Protein AF-A0A2G6CK35-F1 (afdb_monomer)

Mean predicted aligned error: 4.5 Å

Secondary structure (DSSP, 8-state):
--HHHHHHHHHHHHHHHHT---PPP-TTSEEEEEETTEEEEEEEEGGGTEEEEE----PPPSS-HHHHHHHHHHHHHH--

Foldseek 3Di:
DAPQVVVQVVQCVVCVVVVFDWDRQDPQQWTWGDDPPWIWIWHQPRVVRDIDIDIDDDDQDPPPNVVVVVVVVVCVVPPD

pLDDT: mean 92.0, std 7.68, range [49.09, 96.94]

Radius of gyration: 16.09 Å; Cα contacts (8 Å, |Δi|>4): 75; chains: 1; bounding box: 32×24×42 Å

Sequence (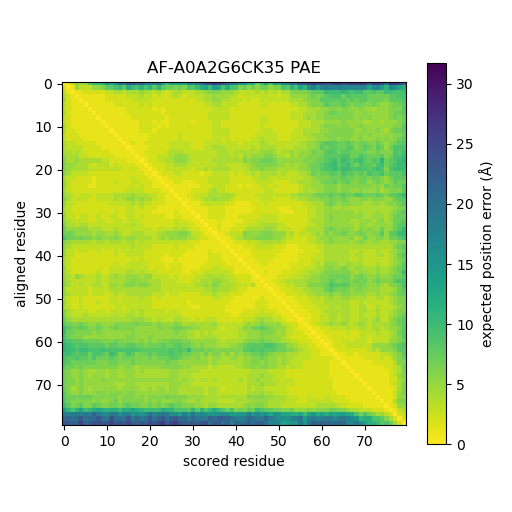80 aa):
MSYRETVNEYLARFGEQVRVSFEPLDEDGYTSVQRGSATIGINVLEAQRVLMFLSPMMPVPAQGQTDLYRKLLELNFLAT

Solvent-accessible surface area (backbone atoms only — not comparable to full-atom values): 4925 Å² total; per-residue (Å²): 132,54,71,66,57,55,48,38,56,48,45,50,57,49,17,66,75,73,74,42,84,60,63,67,59,46,97,82,27,40,33,61,40,78,57,90,94,40,46,40,38,41,37,46,42,71,94,77,72,42,81,45,80,49,58,80,86,70,81,82,61,96,65,66,51,70,63,50,51,51,51,52,54,53,49,58,70,75,74,113

Structure (mmCIF, N/CA/C/O backbone):
data_AF-A0A2G6CK35-F1
#
_entry.id   AF-A0A2G6CK35-F1
#
loop_
_atom_site.group_PDB
_atom_site.id
_atom_site.type_symbol
_atom_site.label_atom_id
_atom_site.label_alt_id
_atom_site.label_comp_id
_atom_site.label_asym_id
_atom_site.label_entity_id
_atom_site.label_seq_id
_atom_site.pdbx_PDB_ins_code
_atom_site.Cartn_x
_atom_site.Cartn_y
_atom_site.Cartn_z
_atom_site.occupancy
_atom_site.B_iso_or_equiv
_atom_site.auth_seq_id
_atom_site.auth_comp_id
_atom_site.auth_asym_id
_atom_site.auth_atom_id
_atom_site.pdbx_PDB_model_num
ATOM 1 N N . MET A 1 1 ? 17.181 -8.980 -16.940 1.00 61.09 1 MET A N 1
ATOM 2 C CA . MET A 1 1 ? 16.165 -8.071 -16.390 1.00 61.09 1 MET A CA 1
ATOM 3 C C . MET A 1 1 ? 16.029 -8.375 -14.913 1.00 61.09 1 MET A C 1
ATOM 5 O O . MET A 1 1 ? 15.834 -9.540 -14.573 1.00 61.09 1 MET A O 1
ATOM 9 N N . SER A 1 2 ? 16.223 -7.382 -14.051 1.00 83.69 2 SER A N 1
ATOM 10 C CA . SER A 1 2 ? 15.928 -7.489 -12.616 1.00 83.69 2 SER A CA 1
ATOM 11 C C . SER A 1 2 ? 14.407 -7.552 -12.404 1.00 83.69 2 SER A C 1
ATOM 13 O O . SER A 1 2 ? 13.622 -7.116 -13.257 1.00 83.69 2 SER A O 1
ATOM 15 N N . TYR A 1 3 ? 13.968 -8.115 -11.273 1.00 88.44 3 TYR A N 1
ATOM 16 C CA . TYR A 1 3 ? 12.548 -8.128 -10.922 1.00 88.44 3 TYR A CA 1
ATOM 17 C C . TYR A 1 3 ? 12.010 -6.699 -10.783 1.00 88.44 3 TYR A C 1
ATOM 19 O O . TYR A 1 3 ? 10.911 -6.429 -11.258 1.00 88.44 3 TYR A O 1
ATOM 27 N N . ARG A 1 4 ? 12.800 -5.762 -10.242 1.00 88.94 4 ARG A N 1
ATOM 28 C CA . ARG A 1 4 ? 12.444 -4.333 -10.178 1.00 88.94 4 ARG A CA 1
ATOM 29 C C . ARG A 1 4 ? 12.203 -3.711 -11.552 1.00 88.94 4 ARG A C 1
ATOM 31 O O . ARG A 1 4 ? 11.206 -3.022 -11.728 1.00 88.94 4 ARG A O 1
ATOM 38 N N . GLU A 1 5 ? 13.051 -3.989 -12.543 1.00 91.31 5 GLU A N 1
ATOM 39 C CA . GLU A 1 5 ? 12.860 -3.486 -13.917 1.00 91.31 5 GLU A CA 1
ATOM 40 C C . GLU A 1 5 ? 11.548 -3.999 -14.523 1.00 91.31 5 GLU A C 1
ATOM 42 O O . GLU A 1 5 ? 10.777 -3.233 -15.098 1.00 91.31 5 GLU A O 1
ATOM 47 N N . THR A 1 6 ? 11.265 -5.288 -14.325 1.00 93.25 6 THR A N 1
ATOM 48 C CA . THR A 1 6 ? 10.030 -5.927 -14.805 1.00 93.25 6 THR A CA 1
ATOM 49 C C . THR A 1 6 ? 8.791 -5.318 -14.141 1.00 93.25 6 THR A C 1
ATOM 51 O O . THR A 1 6 ? 7.785 -5.060 -14.803 1.00 93.25 6 THR A O 1
ATOM 54 N N . VAL A 1 7 ? 8.859 -5.063 -12.829 1.00 93.88 7 VAL A N 1
ATOM 55 C CA . VAL A 1 7 ? 7.767 -4.426 -12.081 1.00 93.88 7 VAL A CA 1
ATOM 56 C C . VAL A 1 7 ? 7.584 -2.972 -12.518 1.00 93.88 7 VAL A C 1
ATOM 58 O O . VAL A 1 7 ? 6.448 -2.566 -12.735 1.00 93.88 7 VAL A O 1
ATOM 61 N N . ASN A 1 8 ? 8.658 -2.207 -12.727 1.00 95.00 8 ASN A N 1
ATOM 62 C CA . ASN A 1 8 ? 8.579 -0.834 -13.240 1.00 95.00 8 ASN A CA 1
ATOM 63 C C . ASN A 1 8 ? 7.898 -0.771 -14.614 1.00 95.00 8 ASN A C 1
ATOM 65 O O . ASN A 1 8 ? 6.994 0.038 -14.817 1.00 95.00 8 ASN A O 1
ATOM 69 N N . GLU A 1 9 ? 8.266 -1.661 -15.538 1.00 95.31 9 GLU A N 1
ATOM 70 C CA . GLU A 1 9 ? 7.619 -1.745 -16.852 1.00 95.31 9 GLU A CA 1
ATOM 71 C C . GLU A 1 9 ? 6.130 -2.109 -16.731 1.00 95.31 9 GLU A C 1
ATOM 73 O O . GLU A 1 9 ? 5.277 -1.602 -17.465 1.00 95.31 9 GLU A O 1
ATOM 78 N N . TYR A 1 10 ? 5.786 -2.996 -15.796 1.00 95.00 10 TYR A N 1
ATOM 79 C CA . TYR A 1 10 ? 4.392 -3.316 -15.510 1.00 95.00 10 TYR A CA 1
ATOM 80 C C . TYR A 1 10 ? 3.627 -2.113 -14.943 1.00 95.00 10 TYR A C 1
ATOM 82 O O . TYR A 1 10 ? 2.545 -1.806 -15.441 1.00 95.00 10 TYR A O 1
ATOM 90 N N . LEU A 1 11 ? 4.178 -1.416 -13.945 1.00 94.69 11 LEU A N 1
ATOM 91 C CA . LEU A 1 11 ? 3.541 -0.255 -13.316 1.00 94.69 11 LEU A CA 1
ATOM 92 C C . LEU A 1 11 ? 3.317 0.882 -14.315 1.00 94.69 11 LEU A C 1
ATOM 94 O O . LEU A 1 11 ? 2.243 1.477 -14.304 1.00 94.69 11 LEU A O 1
ATOM 98 N N . ALA A 1 12 ? 4.270 1.131 -15.216 1.00 94.81 12 ALA A N 1
ATOM 99 C CA . ALA A 1 12 ? 4.115 2.117 -16.283 1.00 94.81 12 ALA A CA 1
ATOM 100 C C . ALA A 1 12 ? 2.920 1.779 -17.195 1.00 94.81 12 ALA A C 1
ATOM 102 O O . ALA A 1 12 ? 2.004 2.587 -17.348 1.00 94.81 12 ALA A O 1
ATOM 103 N N . ARG A 1 13 ? 2.868 0.545 -17.720 1.00 95.69 13 ARG A N 1
ATOM 104 C CA . ARG A 1 13 ? 1.760 0.078 -18.576 1.00 95.69 13 ARG A CA 1
ATOM 105 C C . ARG A 1 13 ? 0.415 0.092 -17.854 1.00 95.69 13 ARG A C 1
ATOM 107 O O . ARG A 1 13 ? -0.596 0.499 -18.421 1.00 95.69 13 ARG A O 1
ATOM 114 N N . PHE A 1 14 ? 0.390 -0.351 -16.600 1.00 94.19 14 PHE A N 1
ATOM 115 C CA . PHE A 1 14 ? -0.821 -0.337 -15.787 1.00 94.19 14 PHE A CA 1
ATOM 116 C C . PHE A 1 14 ? -1.298 1.097 -15.533 1.00 94.19 14 PHE A C 1
ATOM 118 O O . PHE A 1 14 ? -2.488 1.383 -15.660 1.00 94.19 14 PHE A O 1
ATOM 125 N N . GLY A 1 15 ? -0.373 2.012 -15.241 1.00 93.69 15 GLY A N 1
ATOM 126 C CA . GLY A 1 15 ? -0.646 3.431 -15.056 1.00 93.69 15 GLY A CA 1
ATOM 127 C C . GLY A 1 15 ? -1.325 4.084 -16.251 1.00 93.69 15 GLY A C 1
ATOM 128 O O . GLY A 1 15 ? -2.327 4.783 -16.082 1.00 93.69 15 GLY A O 1
ATOM 129 N N . GLU A 1 16 ? -0.865 3.780 -17.464 1.00 94.75 16 GLU A N 1
ATOM 130 C CA . GLU A 1 16 ? -1.517 4.227 -18.700 1.00 94.75 16 GLU A CA 1
ATOM 131 C C . GLU A 1 16 ? -2.967 3.727 -18.798 1.00 94.75 16 GLU A C 1
ATOM 133 O O . GLU A 1 16 ? -3.874 4.500 -19.120 1.00 94.75 16 GLU A O 1
ATOM 138 N N . GLN A 1 17 ? -3.215 2.458 -18.453 1.00 94.56 17 GLN A N 1
ATOM 139 C CA . GLN A 1 17 ? -4.552 1.857 -18.500 1.00 94.56 17 GLN A CA 1
ATOM 140 C C . GLN A 1 17 ? -5.523 2.494 -17.499 1.00 94.56 17 GLN A C 1
ATOM 142 O O . GLN A 1 17 ? -6.679 2.754 -17.838 1.00 94.56 17 GLN A O 1
ATOM 147 N N . VAL A 1 18 ? -5.069 2.761 -16.271 1.00 92.44 18 VAL A N 1
ATOM 148 C CA . VAL A 1 18 ? -5.927 3.304 -15.200 1.00 92.44 18 VAL A CA 1
ATOM 149 C C . VAL A 1 18 ? -5.859 4.828 -15.065 1.00 92.44 18 VAL A C 1
ATOM 151 O O . VAL A 1 18 ? -6.524 5.396 -14.193 1.00 92.44 18 VAL A O 1
ATOM 154 N N . ARG A 1 19 ? -5.105 5.498 -15.949 1.00 91.38 19 ARG A N 1
ATOM 155 C CA . ARG A 1 19 ? -4.853 6.950 -15.959 1.00 91.38 19 ARG A CA 1
ATOM 156 C C . ARG A 1 19 ? -4.279 7.454 -14.635 1.00 91.38 19 ARG A C 1
ATOM 158 O O . ARG A 1 19 ? -4.774 8.420 -14.053 1.00 91.38 19 ARG A O 1
ATOM 165 N N . VAL A 1 20 ? -3.258 6.763 -14.147 1.00 92.25 20 VAL A N 1
ATOM 166 C CA . VAL A 1 20 ? -2.528 7.104 -12.926 1.00 92.25 20 VAL A CA 1
ATOM 167 C C . VAL A 1 20 ? -1.037 7.040 -13.227 1.00 92.25 20 VAL A C 1
ATOM 169 O O . VAL A 1 20 ? -0.568 6.058 -13.787 1.00 92.25 20 VAL A O 1
ATOM 172 N N . SER A 1 21 ? -0.292 8.080 -12.857 1.00 90.56 21 SER A N 1
ATOM 173 C CA . SER A 1 21 ? 1.166 8.063 -12.974 1.00 90.56 21 SER A CA 1
ATOM 174 C C . SER A 1 21 ? 1.766 7.353 -11.766 1.00 90.56 21 SER A C 1
ATOM 176 O O . SER A 1 21 ? 1.413 7.674 -10.631 1.00 90.56 21 SER A O 1
ATOM 178 N N . PHE A 1 22 ? 2.666 6.408 -12.016 1.00 93.75 22 PHE A N 1
ATOM 179 C CA . PHE A 1 22 ? 3.476 5.765 -10.990 1.00 93.75 22 PHE A CA 1
ATOM 180 C C . PHE A 1 22 ? 4.903 6.278 -11.120 1.00 93.75 22 PHE A C 1
ATOM 182 O O . PHE A 1 22 ? 5.475 6.226 -12.209 1.00 93.75 22 PHE A O 1
ATOM 189 N N . GLU A 1 23 ? 5.478 6.748 -10.018 1.00 94.75 23 GLU A N 1
ATOM 190 C CA . GLU A 1 23 ? 6.921 6.964 -9.966 1.00 94.75 23 GLU A CA 1
ATOM 191 C C . GLU A 1 23 ? 7.634 5.603 -10.043 1.00 94.75 23 GLU A C 1
ATOM 193 O O . GLU A 1 23 ? 7.126 4.620 -9.482 1.00 94.75 23 GLU A O 1
ATOM 198 N N . PRO A 1 24 ? 8.793 5.511 -10.716 1.00 94.94 24 PRO A N 1
ATOM 199 C CA . PRO A 1 24 ? 9.602 4.301 -10.697 1.00 94.94 24 PRO A CA 1
ATOM 200 C C . PRO A 1 24 ? 9.960 3.879 -9.267 1.00 94.94 24 PRO A C 1
ATOM 202 O O . PRO A 1 24 ? 10.080 4.714 -8.372 1.00 94.94 24 PRO A O 1
ATOM 205 N N . LEU A 1 25 ? 10.160 2.577 -9.068 1.00 95.69 25 LEU A N 1
ATOM 206 C CA . LEU A 1 25 ? 10.700 2.036 -7.824 1.00 95.69 25 LEU A CA 1
ATOM 207 C C . LEU A 1 25 ? 12.072 2.651 -7.524 1.00 95.69 25 LEU A C 1
ATOM 209 O O . LEU A 1 25 ? 12.927 2.714 -8.412 1.00 95.69 25 LEU A O 1
ATOM 213 N N . ASP A 1 26 ? 12.274 3.052 -6.273 1.00 94.69 26 ASP A N 1
ATOM 214 C CA . ASP A 1 26 ? 13.550 3.549 -5.763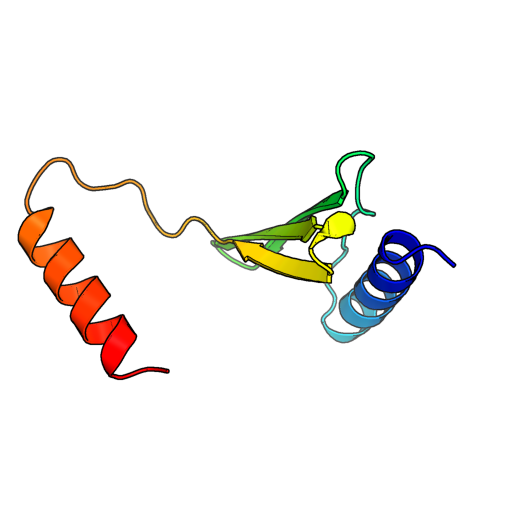 1.00 94.69 26 ASP A CA 1
ATOM 215 C C . ASP A 1 26 ? 14.588 2.424 -5.543 1.00 94.69 26 ASP A C 1
ATOM 217 O O . ASP A 1 26 ? 14.377 1.253 -5.883 1.00 94.69 26 ASP A O 1
ATOM 221 N N . GLU A 1 27 ? 15.746 2.781 -4.978 1.00 91.69 27 GLU A N 1
ATOM 222 C CA . GLU A 1 27 ? 16.851 1.849 -4.709 1.00 91.69 27 GLU A CA 1
ATOM 223 C C . GLU A 1 27 ? 16.485 0.744 -3.704 1.00 91.69 27 GLU A C 1
ATOM 225 O O . GLU A 1 27 ? 17.049 -0.356 -3.761 1.00 91.69 27 GLU A O 1
ATOM 230 N N . ASP A 1 28 ? 15.499 0.985 -2.842 1.00 92.00 28 ASP A N 1
ATOM 231 C CA . ASP A 1 28 ? 14.983 0.017 -1.876 1.00 92.00 28 ASP A CA 1
ATOM 232 C C . ASP A 1 28 ? 13.856 -0.844 -2.471 1.00 92.00 28 ASP A C 1
ATOM 234 O O . ASP A 1 28 ? 13.514 -1.902 -1.936 1.00 92.00 28 ASP A O 1
ATOM 238 N N . GLY A 1 29 ? 13.369 -0.498 -3.664 1.00 94.19 29 GLY A N 1
ATOM 239 C CA . GLY A 1 29 ? 12.290 -1.204 -4.342 1.00 94.19 29 GLY A CA 1
ATOM 240 C C . GLY A 1 29 ? 10.917 -0.747 -3.862 1.00 94.19 29 GLY A C 1
ATOM 241 O O . GLY A 1 29 ? 9.991 -1.559 -3.820 1.00 94.19 29 GLY A O 1
ATOM 242 N N . TYR A 1 30 ? 10.783 0.524 -3.492 1.00 96.31 30 TYR A N 1
ATOM 243 C CA . TYR A 1 30 ? 9.542 1.145 -3.057 1.00 96.31 30 TYR A CA 1
ATOM 244 C C . TYR A 1 30 ? 9.058 2.207 -4.050 1.00 96.31 30 TYR A C 1
ATOM 246 O O . TYR A 1 30 ? 9.833 2.922 -4.677 1.00 96.31 30 TYR A O 1
ATOM 254 N N . THR A 1 31 ? 7.741 2.313 -4.198 1.00 96.69 31 THR A N 1
ATOM 255 C CA . THR A 1 31 ? 7.071 3.471 -4.799 1.00 96.69 31 THR A CA 1
ATOM 256 C C . THR A 1 31 ? 5.712 3.654 -4.136 1.00 96.69 31 THR A C 1
ATOM 258 O O . THR A 1 31 ? 5.221 2.769 -3.430 1.00 96.69 31 THR A O 1
ATOM 261 N N . SER A 1 32 ? 5.070 4.797 -4.345 1.00 95.94 32 SER A N 1
ATOM 262 C CA . SER A 1 32 ? 3.721 5.024 -3.837 1.00 95.94 32 SER A CA 1
ATOM 263 C C . SER A 1 32 ? 2.865 5.812 -4.801 1.00 95.94 32 SER A C 1
ATOM 265 O O . SER A 1 32 ? 3.355 6.584 -5.621 1.00 95.94 32 SER A O 1
ATOM 267 N N . VAL A 1 33 ? 1.559 5.610 -4.683 1.00 95.12 33 VAL A N 1
ATOM 268 C CA . VAL A 1 33 ? 0.571 6.279 -5.512 1.00 95.12 33 VAL A CA 1
ATOM 269 C C . VAL A 1 33 ? -0.616 6.716 -4.670 1.00 95.12 33 VAL A C 1
ATOM 271 O O . VAL A 1 33 ? -1.046 6.009 -3.756 1.00 95.12 33 VAL A O 1
ATOM 274 N N . GLN A 1 34 ? -1.175 7.879 -4.988 1.00 92.94 34 GLN A N 1
ATOM 275 C CA . GLN A 1 34 ? -2.409 8.349 -4.374 1.00 92.94 34 GLN A CA 1
ATOM 276 C C . GLN A 1 34 ? -3.604 8.008 -5.266 1.00 92.94 34 GLN A C 1
ATOM 278 O O . GLN A 1 34 ? -3.634 8.344 -6.452 1.00 92.94 34 GLN A O 1
ATOM 283 N N . ARG A 1 35 ? -4.625 7.368 -4.688 1.00 90.06 35 ARG A N 1
ATOM 284 C CA . ARG A 1 35 ? -5.895 7.091 -5.361 1.00 90.06 35 ARG A CA 1
ATOM 285 C C . ARG A 1 35 ? -7.063 7.530 -4.487 1.00 90.06 35 ARG A C 1
ATOM 287 O O . ARG A 1 35 ? -7.421 6.873 -3.513 1.00 90.06 35 ARG A O 1
ATOM 294 N N . GLY A 1 36 ? -7.679 8.651 -4.861 1.00 89.94 36 GLY A N 1
ATOM 295 C CA . GLY A 1 36 ? -8.703 9.279 -4.027 1.00 89.94 36 GLY A CA 1
ATOM 296 C C . GLY A 1 36 ? -8.107 9.702 -2.683 1.00 89.94 36 GLY A C 1
ATOM 297 O O . GLY A 1 36 ? -7.112 10.423 -2.653 1.00 89.94 36 GLY A O 1
ATOM 298 N N . SER A 1 37 ? -8.696 9.238 -1.581 1.00 90.69 37 SER A N 1
ATOM 299 C CA . SER A 1 37 ? -8.214 9.513 -0.220 1.00 90.69 37 SER A CA 1
ATOM 300 C C . SER A 1 37 ? -7.158 8.526 0.289 1.00 90.69 37 SER A C 1
ATOM 302 O O . SER A 1 37 ? -6.616 8.746 1.367 1.00 90.69 37 SER A O 1
ATOM 304 N N . ALA A 1 38 ? -6.887 7.439 -0.439 1.00 93.31 38 ALA A N 1
ATOM 305 C CA . ALA A 1 38 ? -5.946 6.407 -0.019 1.00 93.31 38 ALA A CA 1
ATOM 306 C C . ALA A 1 38 ? -4.579 6.593 -0.690 1.00 93.31 38 ALA A C 1
ATOM 308 O O . ALA A 1 38 ? -4.492 6.843 -1.895 1.00 93.31 38 ALA A O 1
ATOM 309 N N . THR A 1 39 ? -3.515 6.404 0.085 1.00 94.62 39 THR A N 1
ATOM 310 C CA . THR A 1 39 ? -2.149 6.253 -0.431 1.00 94.62 39 THR A CA 1
ATOM 311 C C . THR A 1 39 ? -1.795 4.776 -0.412 1.00 94.62 39 THR A C 1
ATOM 313 O O . THR A 1 39 ? -1.967 4.115 0.612 1.00 94.62 39 THR A O 1
ATOM 316 N N . ILE A 1 40 ? -1.319 4.251 -1.536 1.00 95.31 40 ILE A N 1
ATOM 317 C CA . ILE A 1 40 ? -0.908 2.857 -1.692 1.00 95.31 40 ILE A CA 1
ATOM 318 C C . ILE A 1 40 ? 0.605 2.845 -1.898 1.00 95.31 40 IL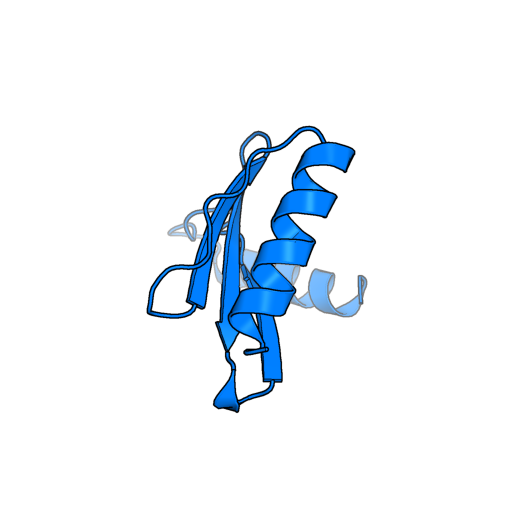E A C 1
ATOM 320 O O . ILE A 1 40 ? 1.096 3.361 -2.899 1.00 95.31 40 ILE A O 1
ATOM 324 N N . GLY A 1 41 ? 1.332 2.268 -0.949 1.00 96.06 41 GLY A N 1
ATOM 325 C CA . GLY A 1 41 ? 2.744 1.932 -1.071 1.00 96.06 41 GLY A CA 1
ATOM 326 C C . GLY A 1 41 ? 2.916 0.562 -1.719 1.00 96.06 41 GLY A C 1
ATOM 327 O O . GLY A 1 41 ? 2.228 -0.396 -1.364 1.00 96.06 41 GLY A O 1
ATOM 328 N N . ILE A 1 42 ? 3.841 0.469 -2.663 1.00 96.06 42 ILE A N 1
ATOM 329 C CA . ILE A 1 42 ? 4.169 -0.734 -3.424 1.00 96.06 42 ILE A CA 1
ATOM 330 C C . ILE A 1 42 ? 5.619 -1.082 -3.104 1.00 96.06 42 ILE A C 1
ATOM 332 O O . ILE A 1 42 ? 6.501 -0.254 -3.296 1.00 96.06 42 ILE A O 1
ATOM 336 N N . ASN A 1 43 ? 5.859 -2.294 -2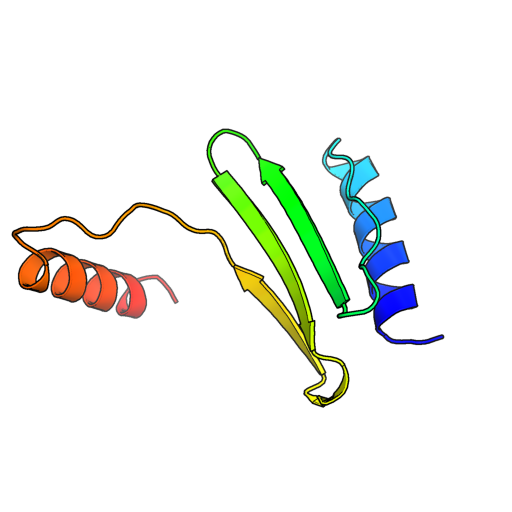.605 1.00 96.06 43 ASN A N 1
ATOM 337 C CA . ASN A 1 43 ? 7.182 -2.776 -2.212 1.00 96.06 43 ASN A CA 1
ATOM 338 C C . ASN A 1 43 ? 7.543 -4.034 -3.004 1.00 96.06 43 ASN A C 1
ATOM 340 O O . ASN A 1 43 ? 6.779 -5.003 -3.019 1.00 96.06 43 ASN A O 1
ATOM 344 N N . VAL A 1 44 ? 8.728 -4.042 -3.606 1.00 95.81 44 VAL A N 1
ATOM 345 C CA . VAL A 1 44 ? 9.321 -5.201 -4.276 1.00 95.81 44 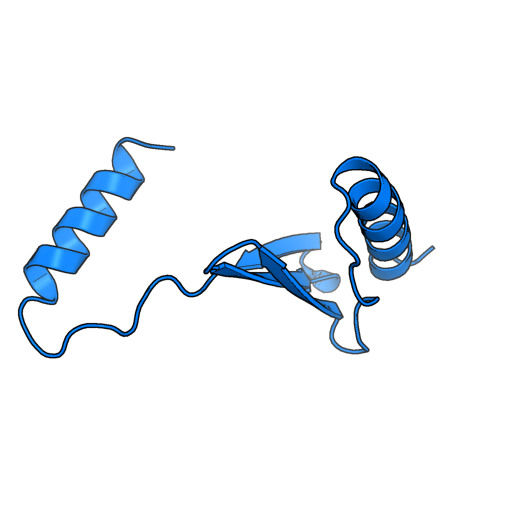VAL A CA 1
ATOM 346 C C . VAL A 1 44 ? 10.411 -5.786 -3.391 1.00 95.81 44 VAL A C 1
ATOM 348 O O . VAL A 1 44 ? 11.548 -5.320 -3.365 1.00 95.81 44 VAL A O 1
ATOM 351 N N . LEU A 1 45 ? 10.064 -6.861 -2.690 1.00 93.38 45 LEU A N 1
ATOM 352 C CA . LEU A 1 45 ? 10.983 -7.620 -1.852 1.00 93.38 45 LEU A CA 1
ATOM 353 C C . LEU A 1 45 ? 11.649 -8.704 -2.710 1.00 93.38 45 LEU A C 1
ATOM 355 O O . LEU A 1 45 ? 11.209 -9.856 -2.734 1.00 93.38 45 LEU A O 1
ATOM 359 N N . GLU A 1 46 ? 12.681 -8.322 -3.473 1.00 90.62 46 GLU A N 1
ATOM 360 C CA . GLU A 1 46 ? 13.304 -9.193 -4.488 1.00 90.62 46 GLU A CA 1
ATOM 361 C C . GLU A 1 46 ? 13.831 -10.511 -3.904 1.00 90.62 46 GLU A C 1
ATOM 363 O O . GLU A 1 46 ? 13.607 -11.576 -4.484 1.00 90.62 46 GLU A O 1
ATOM 368 N N . ALA A 1 47 ? 14.479 -10.463 -2.736 1.00 90.88 47 ALA A N 1
ATOM 369 C CA . ALA A 1 47 ? 15.044 -11.648 -2.088 1.00 90.88 47 ALA A CA 1
ATOM 370 C C . ALA A 1 47 ? 13.966 -12.675 -1.700 1.00 90.88 47 ALA A C 1
ATOM 372 O O . ALA A 1 47 ? 14.196 -13.882 -1.772 1.00 90.88 47 ALA A O 1
ATOM 373 N N . GLN A 1 48 ? 12.777 -12.201 -1.328 1.00 93.56 48 GLN A N 1
ATOM 374 C CA . GLN A 1 48 ? 11.630 -13.022 -0.944 1.00 93.56 48 GLN A CA 1
ATOM 375 C C . GLN A 1 48 ? 10.701 -13.321 -2.129 1.00 93.56 48 GLN A C 1
ATOM 377 O O . GLN A 1 4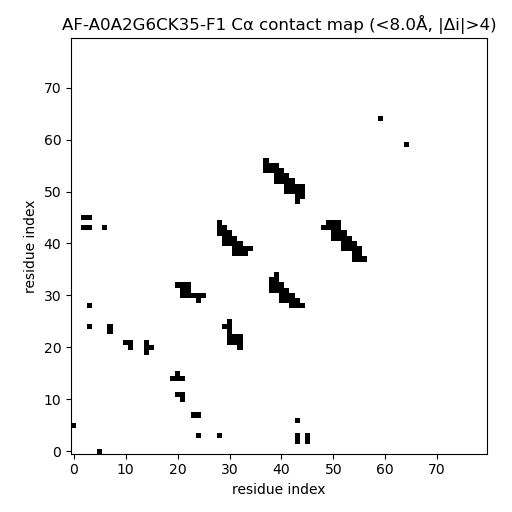8 ? 9.790 -14.132 -1.989 1.00 93.56 48 GLN A O 1
ATOM 382 N N . ARG A 1 49 ? 10.931 -12.695 -3.294 1.00 91.25 49 ARG A N 1
ATOM 383 C CA . ARG A 1 49 ? 10.063 -12.753 -4.483 1.00 91.25 49 ARG A CA 1
ATOM 384 C C . ARG A 1 49 ? 8.616 -12.352 -4.176 1.00 91.25 49 ARG A C 1
ATOM 386 O O . ARG A 1 49 ? 7.676 -12.957 -4.687 1.00 91.25 49 ARG A O 1
ATOM 393 N N . VAL A 1 50 ? 8.445 -11.333 -3.335 1.00 94.19 50 VAL A N 1
ATOM 394 C CA . VAL A 1 50 ? 7.132 -10.821 -2.921 1.00 94.19 50 VAL A CA 1
ATOM 395 C C . VAL A 1 50 ? 6.922 -9.415 -3.476 1.00 94.19 50 VAL A C 1
ATOM 397 O O . VAL A 1 50 ? 7.783 -8.547 -3.333 1.00 94.19 50 VAL A O 1
ATOM 400 N N . LEU A 1 51 ? 5.748 -9.189 -4.069 1.00 94.31 51 LEU A N 1
ATOM 401 C CA . LEU A 1 51 ? 5.211 -7.861 -4.359 1.00 94.31 51 LEU A CA 1
ATOM 402 C C . LEU A 1 51 ? 4.154 -7.540 -3.301 1.00 94.31 51 LEU A C 1
ATOM 404 O O . LEU A 1 51 ? 3.154 -8.248 -3.191 1.00 94.31 51 LEU A O 1
ATOM 408 N N . MET A 1 52 ? 4.386 -6.500 -2.510 1.00 95.31 52 MET A N 1
ATOM 409 C CA . MET A 1 52 ? 3.532 -6.142 -1.382 1.00 95.31 52 MET A CA 1
ATOM 410 C C . MET A 1 52 ? 2.887 -4.77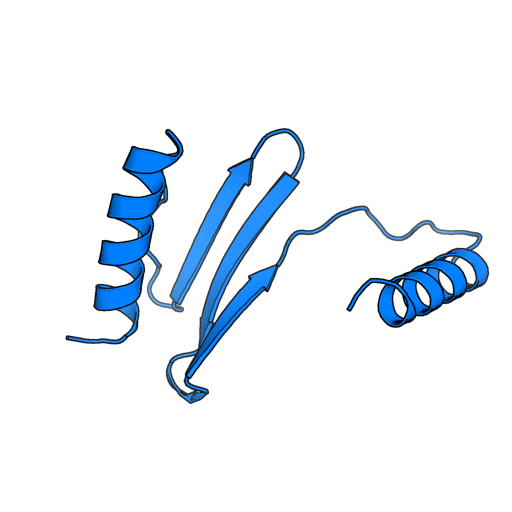5 -1.603 1.00 95.31 52 MET A C 1
ATOM 412 O O . MET A 1 52 ? 3.572 -3.792 -1.876 1.00 95.31 52 MET A O 1
ATOM 416 N N . PHE A 1 53 ? 1.569 -4.715 -1.421 1.00 94.81 53 PHE A N 1
ATOM 417 C CA . PHE A 1 53 ? 0.787 -3.483 -1.446 1.00 94.81 53 PHE A CA 1
ATOM 418 C C . PHE A 1 53 ? 0.332 -3.152 -0.027 1.00 94.81 53 PHE A C 1
ATOM 420 O O . PHE A 1 53 ? -0.297 -3.979 0.630 1.00 94.81 53 PHE A O 1
ATOM 427 N N . LEU A 1 54 ? 0.635 -1.946 0.444 1.00 95.19 54 LEU A N 1
ATOM 428 C CA . LEU A 1 54 ? 0.229 -1.460 1.760 1.00 95.19 54 LEU A CA 1
ATOM 429 C C . LEU A 1 54 ? -0.493 -0.129 1.609 1.00 95.19 54 LEU A C 1
ATOM 431 O O . LEU A 1 54 ? -0.002 0.772 0.940 1.00 95.19 54 LEU A O 1
ATOM 435 N N . SER A 1 55 ? -1.641 0.021 2.261 1.00 95.62 55 SER A N 1
ATOM 436 C CA . SER A 1 55 ? -2.355 1.294 2.306 1.00 95.62 55 SER A CA 1
ATOM 437 C C . SER A 1 55 ? -2.759 1.605 3.744 1.00 95.62 55 SER A C 1
ATOM 439 O O . SER A 1 55 ? -3.572 0.874 4.317 1.00 95.62 55 SER A O 1
ATOM 441 N N . PRO A 1 56 ? -2.179 2.647 4.367 1.00 92.56 56 PRO A N 1
ATOM 442 C CA . PRO A 1 56 ? -2.626 3.108 5.673 1.00 92.56 56 PRO A CA 1
ATOM 443 C C . PRO A 1 56 ? -4.073 3.602 5.582 1.00 92.56 56 PRO A C 1
ATOM 445 O O . PRO A 1 56 ? -4.368 4.524 4.825 1.00 92.56 56 PRO A O 1
ATOM 448 N N . MET A 1 57 ? -4.974 2.992 6.355 1.00 88.62 57 MET A N 1
ATOM 449 C CA . MET A 1 57 ? -6.405 3.325 6.314 1.00 88.62 57 MET A CA 1
ATOM 450 C C . MET A 1 57 ? -6.780 4.442 7.289 1.00 88.62 57 MET A C 1
ATOM 452 O O . MET A 1 57 ? -7.498 5.371 6.932 1.00 88.62 57 MET A O 1
ATOM 456 N N . MET A 1 58 ? -6.318 4.347 8.537 1.00 91.06 58 MET A N 1
ATOM 457 C CA . MET A 1 58 ? -6.633 5.316 9.584 1.00 91.06 58 MET A CA 1
ATOM 458 C C . MET A 1 58 ? -5.575 5.300 10.692 1.00 91.06 58 MET A C 1
ATOM 460 O O . MET A 1 58 ? -4.966 4.255 10.936 1.00 91.06 58 MET A O 1
ATOM 464 N N . PRO A 1 59 ? -5.387 6.417 11.417 1.00 92.56 59 PRO A N 1
ATOM 465 C CA . PRO A 1 59 ? -4.742 6.386 12.721 1.00 92.56 59 PRO A CA 1
ATOM 466 C C . PRO A 1 59 ? -5.509 5.458 13.665 1.00 92.56 59 PRO A C 1
ATOM 468 O O . PRO A 1 59 ? -6.741 5.428 13.654 1.00 92.56 59 PRO A O 1
ATOM 471 N N . VAL A 1 60 ? -4.791 4.724 14.509 1.00 93.81 60 VAL A N 1
ATOM 472 C CA . VAL A 1 60 ? -5.424 3.877 15.524 1.00 93.81 60 VAL A CA 1
ATOM 473 C C . VAL A 1 60 ? -6.103 4.776 16.568 1.00 93.81 60 VAL A C 1
ATOM 475 O O . VAL A 1 60 ? -5.447 5.668 17.113 1.00 93.81 60 VAL A O 1
ATOM 478 N N . PRO A 1 61 ? -7.400 4.580 16.869 1.00 93.12 61 PRO A N 1
ATOM 479 C CA . PRO A 1 61 ? -8.098 5.410 17.840 1.00 93.12 61 PRO A CA 1
ATOM 480 C C . PRO A 1 61 ? -7.569 5.160 19.258 1.00 93.12 61 PRO A C 1
ATOM 482 O O . PRO A 1 61 ? -7.231 4.038 19.636 1.00 93.12 61 PRO A O 1
ATOM 485 N N . ALA A 1 62 ? -7.531 6.210 20.081 1.00 95.62 62 ALA A N 1
ATOM 486 C CA . ALA A 1 62 ? -7.034 6.108 21.456 1.00 95.62 62 ALA A CA 1
ATOM 487 C C . ALA A 1 62 ? -7.921 5.223 22.357 1.00 95.62 62 ALA A C 1
ATOM 489 O O . ALA A 1 62 ? -7.433 4.651 23.326 1.00 95.62 62 ALA A O 1
ATOM 490 N N . GLN A 1 63 ? -9.212 5.096 22.036 1.00 96.44 63 GLN A N 1
ATOM 491 C CA . GLN A 1 63 ? -10.205 4.321 22.787 1.00 96.44 63 GLN A CA 1
ATOM 492 C C . GLN A 1 63 ? -10.915 3.320 21.866 1.00 96.44 63 GLN A C 1
ATOM 494 O O . GLN A 1 63 ? -10.930 3.499 20.650 1.00 96.44 63 GLN A O 1
ATOM 499 N N . GLY A 1 64 ? -11.504 2.263 22.438 1.00 95.44 64 GLY A N 1
ATOM 500 C CA . GLY A 1 64 ? -12.259 1.257 21.673 1.00 95.44 64 GLY A CA 1
ATOM 501 C C . GLY A 1 64 ? -11.402 0.343 20.786 1.00 95.44 64 GLY A C 1
ATOM 502 O O . GLY A 1 64 ? -11.930 -0.322 19.899 1.00 95.44 64 GLY A O 1
ATOM 503 N N . GLN A 1 65 ? -10.084 0.292 21.015 1.00 96.00 65 GLN A N 1
ATOM 504 C CA . GLN A 1 65 ? -9.146 -0.482 20.190 1.00 96.00 65 GLN A CA 1
ATOM 505 C C . GLN A 1 65 ? -9.507 -1.968 20.123 1.00 96.00 65 GLN A C 1
ATOM 507 O O . GLN A 1 65 ? -9.472 -2.554 19.049 1.00 96.00 65 GLN A O 1
ATOM 512 N N . THR A 1 66 ? -9.898 -2.574 21.248 1.00 96.94 66 THR A N 1
ATOM 513 C CA . THR A 1 66 ? -10.255 -3.999 21.301 1.00 96.94 66 THR A CA 1
ATOM 514 C C . THR A 1 66 ? -11.454 -4.328 20.414 1.00 96.94 66 THR A C 1
ATOM 516 O O . THR A 1 66 ? -11.424 -5.330 19.700 1.00 96.94 66 THR A O 1
ATOM 519 N N . ASP A 1 67 ? -12.488 -3.484 20.425 1.00 96.62 67 ASP A N 1
ATOM 520 C CA . ASP A 1 67 ? -13.682 -3.688 19.601 1.00 96.62 67 ASP A CA 1
ATOM 521 C C . ASP A 1 67 ? -13.365 -3.475 18.118 1.00 96.62 67 ASP A C 1
ATOM 523 O O . ASP A 1 67 ? -13.781 -4.275 17.277 1.00 96.62 67 ASP A O 1
ATOM 527 N N . LEU A 1 68 ? -12.551 -2.460 17.801 1.00 95.06 68 LEU A N 1
ATOM 528 C CA . LEU A 1 68 ? -12.042 -2.246 16.448 1.00 95.06 68 LEU A CA 1
ATOM 529 C C . LEU A 1 68 ? -11.240 -3.458 15.955 1.00 95.06 68 LEU A C 1
ATOM 531 O O . LEU A 1 68 ? -11.534 -3.983 14.886 1.00 95.06 68 LEU A O 1
ATOM 535 N N . TYR A 1 69 ? -10.258 -3.937 16.721 1.00 95.06 69 TYR A N 1
ATOM 536 C CA . TYR A 1 69 ? -9.425 -5.077 16.329 1.00 95.06 69 TYR A CA 1
ATOM 537 C C . TYR A 1 69 ? -10.235 -6.357 16.180 1.00 95.06 69 TYR A C 1
ATOM 539 O O . TYR A 1 69 ? -10.031 -7.084 15.211 1.00 95.06 69 TYR A O 1
ATOM 547 N N . ARG A 1 70 ? -11.200 -6.611 17.074 1.00 95.88 70 ARG A N 1
ATOM 548 C CA . ARG A 1 70 ? -12.139 -7.725 16.906 1.00 95.88 70 ARG A CA 1
ATOM 549 C C . ARG A 1 70 ? -12.865 -7.610 15.572 1.00 95.88 70 ARG A C 1
ATOM 551 O O . ARG A 1 70 ? -12.889 -8.577 14.817 1.00 95.88 70 ARG A O 1
ATOM 558 N N . LYS A 1 71 ? -13.395 -6.426 15.250 1.00 93.81 71 LYS A N 1
ATOM 559 C CA . LYS A 1 71 ? -14.117 -6.229 13.995 1.00 93.81 71 LYS A CA 1
ATOM 560 C C . LYS A 1 71 ? -13.225 -6.405 12.768 1.00 93.81 71 LYS A C 1
ATOM 562 O O . LYS A 1 71 ? -13.657 -7.003 11.788 1.00 93.81 71 LYS A O 1
ATOM 567 N N . LEU A 1 72 ? -11.985 -5.918 12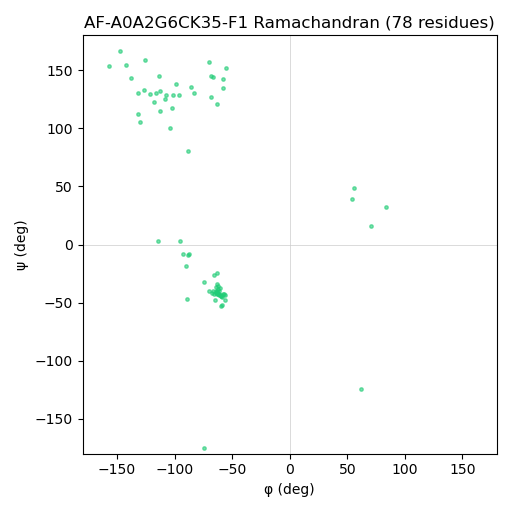.820 1.00 93.69 72 LEU A N 1
ATOM 568 C CA . LEU A 1 72 ? -11.008 -6.104 11.746 1.00 93.69 72 LEU A CA 1
ATOM 569 C C . LEU A 1 72 ? -10.659 -7.586 11.543 1.00 93.69 72 LEU A C 1
ATOM 571 O O . LEU A 1 72 ? -10.584 -8.036 10.403 1.00 93.69 72 LEU A O 1
ATOM 575 N N . LEU A 1 73 ? -10.504 -8.356 12.624 1.00 94.06 73 LEU A N 1
ATOM 576 C CA . LEU A 1 73 ? -10.258 -9.801 12.554 1.00 94.06 73 LEU A CA 1
ATOM 577 C C . LEU A 1 73 ? -11.466 -10.568 11.999 1.00 94.06 73 LEU A C 1
ATOM 579 O O . LEU A 1 73 ? -11.295 -11.460 11.174 1.00 94.06 73 LEU A O 1
ATOM 583 N N . GLU A 1 74 ? -12.688 -10.197 12.389 1.00 95.00 74 GLU A N 1
ATOM 584 C CA . GLU A 1 74 ? -13.914 -10.756 11.799 1.00 95.00 74 GLU A CA 1
ATOM 585 C C . GLU A 1 74 ? -1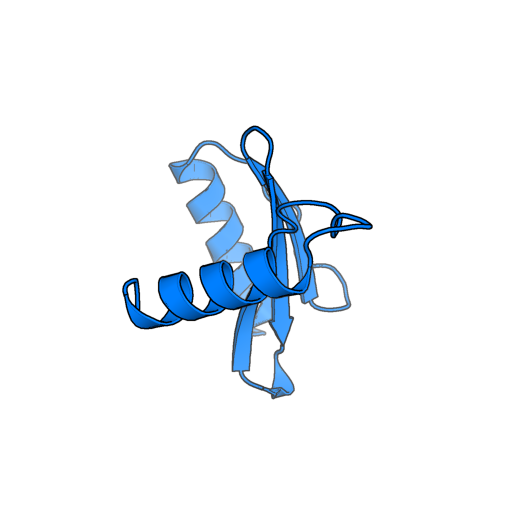3.988 -10.490 10.290 1.00 95.00 74 GLU A C 1
ATOM 587 O O . GLU A 1 74 ? -14.313 -11.386 9.513 1.00 95.00 74 GLU A O 1
ATOM 592 N N . LEU A 1 75 ? -13.674 -9.260 9.866 1.00 93.06 75 LEU A N 1
ATOM 593 C CA . LEU A 1 75 ? -13.654 -8.889 8.450 1.00 93.06 75 LEU A CA 1
ATOM 594 C C . LEU A 1 75 ? -12.589 -9.668 7.674 1.00 93.06 75 LEU A C 1
ATOM 596 O O . LEU A 1 75 ? -12.843 -10.056 6.538 1.00 93.06 75 LEU A O 1
ATOM 600 N N . ASN A 1 76 ? -11.431 -9.932 8.285 1.00 90.56 76 ASN A N 1
ATOM 601 C CA . ASN A 1 76 ? -10.387 -10.745 7.671 1.00 90.56 76 ASN A CA 1
ATOM 602 C C . ASN A 1 76 ? -10.856 -12.181 7.402 1.00 90.56 76 ASN A C 1
ATOM 604 O O . ASN A 1 76 ? -10.509 -12.722 6.367 1.00 90.56 76 ASN A O 1
ATOM 608 N N . PHE A 1 77 ? -11.683 -12.767 8.273 1.00 88.88 77 PHE A N 1
ATOM 609 C CA . PHE A 1 77 ? -12.190 -14.130 8.082 1.00 88.88 77 PHE A CA 1
ATOM 610 C C . PHE A 1 77 ? -13.274 -14.242 6.995 1.00 88.88 77 PHE A C 1
ATOM 612 O O . PHE A 1 77 ? -13.385 -15.274 6.344 1.00 88.88 77 PHE A O 1
ATOM 619 N N . LEU A 1 78 ? -14.104 -13.208 6.815 1.00 77.31 78 LEU A N 1
ATOM 620 C CA . LEU A 1 78 ? -15.262 -13.258 5.909 1.00 77.31 78 LEU A CA 1
ATOM 621 C C . LEU A 1 78 ? -14.959 -12.825 4.465 1.00 77.31 78 LEU A C 1
ATOM 623 O O . LEU A 1 78 ? -15.775 -13.086 3.583 1.00 77.31 78 LEU A O 1
ATOM 627 N N . ALA A 1 79 ? -13.853 -12.115 4.232 1.00 59.31 79 ALA A N 1
ATOM 628 C CA . ALA A 1 79 ? -13.578 -11.426 2.967 1.00 59.31 79 ALA A CA 1
ATOM 629 C C . ALA A 1 79 ? -12.370 -11.974 2.178 1.00 59.31 79 ALA A C 1
ATOM 631 O O . ALA A 1 79 ? -12.034 -11.411 1.135 1.00 59.31 79 ALA A O 1
ATOM 632 N N . THR A 1 80 ? -11.731 -13.044 2.655 1.00 49.09 80 THR A N 1
ATOM 633 C CA . THR A 1 80 ? -10.650 -13.777 1.961 1.00 49.09 80 THR A CA 1
ATOM 634 C C . THR A 1 80 ? -11.083 -15.188 1.626 1.00 49.09 80 THR A C 1
ATOM 636 O O . THR A 1 80 ? -10.726 -15.654 0.524 1.00 49.09 80 THR A O 1
#

Nearest PDB structures (foldseek):
  6o5b-assembly1_I  TM=4.986E-01  e=2.567E+00  Homo sapiens
  7lbm-assembly1_r  TM=3.850E-01  e=2.267E+00  Homo sapiens
  6wth-assembly1_C  TM=2.838E-01  e=6.923E+00  Homo sapiens
  7sh2-assembly1_F  TM=3.192E-01  e=9.440E+00  Saccharomyces cerevisiae